Protein AF-A0AAN9A791-F1 (afdb_monomer)

Solvent-accessible surface area (backbone atoms only — not comparable to full-atom values): 8872 Å² total; per-residue (Å²): 139,83,90,73,83,82,87,76,78,85,77,84,86,83,80,91,44,70,65,57,56,52,50,54,51,50,54,49,54,56,49,50,53,52,52,53,54,51,51,54,48,53,54,54,51,59,57,52,72,76,44,57,64,46,49,44,65,60,54,12,57,75,68,76,44,54,55,69,58,40,52,51,50,53,53,51,44,62,53,72,45,50,42,74,39,76,78,79,69,99,49,95,87,53,53,50,78,40,63,86,50,64,63,45,73,51,78,54,98,62,30,39,38,42,40,72,60,62,74,68,77,62,56,66,62,53,50,53,52,50,50,54,51,50,53,51,50,50,56,51,51,63,71,65,65,124

InterPro domains:
  IPR019382 Translation initiation factor 3 complex subunit L [PF10255] (30-133)
  IPR019382 Translation initiation factor 3 complex subunit L [PTHR13242] (30-144)

Nearest PDB structures (foldseek):
  8rg0-assembly1_5  TM=7.450E-01  e=2.591E-12  Homo sapiens
  8oz0-assembly1_K  TM=6.756E-01  e=1.688E-09  Homo sapiens
  5f7q-assembly1_J  TM=5.499E-01  e=6.067E-01  Listeria monocytogenes EGD-e
  3voe-assembly1_B  TM=3.712E-01  e=6.478E-01  Escherichia coli K-12
  4zzl-assembly1_A  TM=3.064E-01  e=6.916E-01  Pseudomonas aeruginosa

Radius of gyration: 26.1 Å; Cα contacts (8 Å, |Δi|>4): 89; chains: 1; bounding box: 45×46×87 Å

Secondary structure (DSSP, 8-state):
------S----S-----HHHHHHHHHHHHHHHHHHHHHHHHHHHHHHHTT-SEEEHHHHHHHTTS-HHHHHHHHHHHHHHTEEEE--S-S-TT--EEEE--SEEEEEETTEEEEEE-S----HHHHHHHHHHHHHHHHHHHHHH--

Sequence (146 aa):
MPRHDLFFRPAQQAALSVKFIFMTMYMHLVFLDEVQQQQQISVMRSYLKLYTTMPMEKMATFQEMSETDFRNALLCFKHKMRNITWTKGTSGLQGDFQSDSEVDFFIDRNMIHIADTKVAQRYGDFFIRQIHKLEEVNRTLSKVKV

Structure (mmCIF, N/CA/C/O backbone):
data_AF-A0AAN9A791-F1
#
_entry.id   AF-A0AAN9A791-F1
#
loop_
_atom_site.group_PDB
_atom_site.id
_atom_site.type_symbol
_atom_site.label_atom_id
_atom_site.label_alt_id
_atom_site.label_comp_id
_atom_site.label_asym_id
_atom_site.label_entity_id
_atom_site.label_seq_id
_atom_site.pdbx_PDB_ins_code
_atom_site.Cartn_x
_atom_site.Cartn_y
_atom_site.Cartn_z
_atom_site.occupancy
_atom_site.B_iso_or_equiv
_atom_site.auth_seq_id
_atom_site.auth_comp_id
_atom_site.auth_asym_id
_atom_site.auth_atom_id
_atom_site.pdbx_PDB_model_num
ATOM 1 N N . MET A 1 1 ? 29.858 -14.727 21.657 1.00 34.94 1 MET A N 1
ATOM 2 C CA . MET A 1 1 ? 29.966 -13.286 21.342 1.00 34.94 1 MET A CA 1
ATOM 3 C C . MET A 1 1 ? 28.571 -12.732 21.073 1.00 34.94 1 MET A C 1
ATOM 5 O O . MET A 1 1 ? 28.032 -13.053 20.021 1.00 34.94 1 MET A O 1
ATOM 9 N N . PRO A 1 2 ? 27.953 -11.973 21.994 1.00 39.94 2 PRO A N 1
ATOM 10 C CA . PRO A 1 2 ? 26.656 -11.349 21.750 1.00 39.94 2 PRO A CA 1
ATOM 11 C C . PRO A 1 2 ? 26.823 -9.863 21.393 1.00 39.94 2 PRO A C 1
ATOM 13 O O . PRO A 1 2 ? 27.516 -9.121 22.089 1.00 39.94 2 PRO A O 1
ATOM 16 N N . ARG A 1 3 ? 26.205 -9.431 20.286 1.00 43.19 3 ARG A N 1
ATOM 17 C CA . ARG A 1 3 ? 26.079 -8.013 19.915 1.00 43.19 3 ARG A CA 1
ATOM 18 C C . ARG A 1 3 ? 25.048 -7.382 20.848 1.00 43.19 3 ARG A C 1
ATOM 20 O O . ARG A 1 3 ? 23.889 -7.770 20.816 1.00 43.19 3 ARG A O 1
ATOM 27 N N . HIS A 1 4 ? 25.505 -6.477 21.703 1.00 43.00 4 HIS A N 1
ATOM 28 C CA . HIS A 1 4 ? 24.679 -5.750 22.659 1.00 43.00 4 HIS A CA 1
ATOM 29 C C . HIS A 1 4 ? 24.106 -4.502 21.981 1.00 43.00 4 HIS A C 1
ATOM 31 O O . HIS A 1 4 ? 24.855 -3.743 21.362 1.00 43.00 4 HIS A O 1
ATOM 37 N N . ASP A 1 5 ? 22.799 -4.309 22.123 1.00 44.38 5 ASP A N 1
ATOM 38 C CA . ASP A 1 5 ? 22.042 -3.154 21.652 1.00 44.38 5 ASP A CA 1
ATOM 39 C C . ASP A 1 5 ? 22.707 -1.830 22.052 1.00 44.38 5 ASP A C 1
ATOM 41 O O . ASP A 1 5 ? 22.989 -1.565 23.223 1.00 44.38 5 ASP A O 1
ATOM 45 N N . LEU A 1 6 ? 22.982 -1.003 21.043 1.00 47.25 6 LEU A N 1
ATOM 46 C CA . LEU A 1 6 ? 23.768 0.231 21.138 1.00 47.25 6 LEU A CA 1
ATOM 47 C C . LEU A 1 6 ? 22.902 1.481 21.355 1.00 47.25 6 LEU A C 1
ATOM 49 O O . LEU A 1 6 ? 23.411 2.594 21.277 1.00 47.25 6 LEU A O 1
ATOM 53 N N . PHE A 1 7 ? 21.602 1.322 21.613 1.00 55.47 7 PHE A N 1
ATOM 54 C CA . PHE A 1 7 ? 20.681 2.459 21.609 1.00 55.47 7 PHE A CA 1
ATOM 55 C C . PHE A 1 7 ? 20.687 3.267 22.916 1.00 55.47 7 PHE A C 1
ATOM 57 O O . PHE A 1 7 ? 20.397 4.456 22.894 1.00 55.47 7 PHE A O 1
ATOM 64 N N . PHE A 1 8 ? 21.066 2.671 24.052 1.00 48.28 8 PHE A N 1
ATOM 65 C CA . PHE A 1 8 ? 21.053 3.372 25.340 1.00 48.28 8 PHE A CA 1
ATOM 66 C C . PHE A 1 8 ? 22.185 2.895 26.258 1.00 48.28 8 PHE A C 1
ATOM 68 O O . PHE A 1 8 ? 22.030 1.975 27.058 1.00 48.28 8 PHE A O 1
ATOM 75 N N . ARG A 1 9 ? 23.349 3.548 26.177 1.00 42.03 9 ARG A N 1
ATOM 76 C CA . ARG A 1 9 ? 24.316 3.554 27.284 1.00 42.03 9 ARG A CA 1
ATOM 77 C C . ARG A 1 9 ? 24.347 4.952 27.900 1.00 42.03 9 ARG A C 1
ATOM 79 O O . ARG A 1 9 ? 24.997 5.829 27.335 1.00 42.03 9 ARG A O 1
ATOM 86 N N . PRO A 1 10 ? 23.689 5.186 29.048 1.00 49.12 10 PRO A N 1
ATOM 87 C CA . PRO A 1 10 ? 23.960 6.375 29.835 1.00 49.12 10 PRO A CA 1
ATOM 88 C C . PRO A 1 10 ? 25.320 6.171 30.511 1.00 49.12 10 PRO A C 1
ATOM 90 O O . PRO A 1 10 ? 25.472 5.338 31.405 1.00 49.12 10 PRO A O 1
ATOM 93 N N . ALA A 1 11 ? 26.335 6.881 30.022 1.00 49.19 11 ALA A N 1
ATOM 94 C CA . ALA A 1 11 ? 27.627 6.960 30.688 1.00 49.19 11 ALA A CA 1
ATOM 95 C C . ALA A 1 11 ? 27.441 7.559 32.093 1.00 49.19 11 ALA A C 1
ATOM 97 O O . ALA A 1 11 ? 26.646 8.477 32.297 1.00 49.19 11 ALA A O 1
ATOM 98 N N . GLN A 1 12 ? 28.144 6.983 33.065 1.00 50.97 12 GLN A N 1
ATOM 99 C CA . GLN A 1 12 ? 28.070 7.321 34.483 1.00 50.97 12 GLN A CA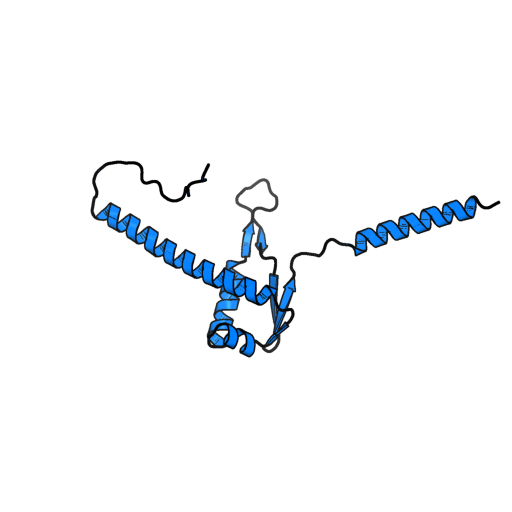 1
ATOM 100 C C . GLN A 1 12 ? 28.269 8.818 34.789 1.00 50.97 12 GLN A C 1
ATOM 102 O O . GLN A 1 12 ? 29.187 9.449 34.281 1.00 50.97 12 GLN A O 1
ATOM 107 N N . GLN A 1 13 ? 27.465 9.264 35.767 1.00 47.81 13 GLN A N 1
ATOM 108 C CA . GLN A 1 13 ? 27.694 10.334 36.755 1.00 47.81 13 GLN A CA 1
ATOM 109 C C . GLN A 1 13 ? 27.559 11.803 36.318 1.00 47.81 13 GLN A C 1
ATOM 111 O O . GLN A 1 13 ? 28.461 12.388 35.739 1.00 47.81 13 GLN A O 1
ATOM 116 N N . ALA A 1 14 ? 26.479 12.451 36.775 1.00 44.62 14 ALA A N 1
ATOM 117 C CA . ALA A 1 14 ? 26.475 13.378 37.924 1.00 44.62 14 ALA A CA 1
ATOM 118 C C . ALA A 1 14 ? 25.255 14.324 37.848 1.00 44.62 14 ALA A C 1
ATOM 120 O O . ALA A 1 14 ? 24.932 14.844 36.789 1.00 44.62 14 ALA A O 1
ATOM 121 N N . ALA A 1 15 ? 24.600 14.553 38.993 1.00 45.72 15 ALA A N 1
ATOM 122 C CA . ALA A 1 15 ? 23.440 15.433 39.197 1.00 45.72 15 ALA A CA 1
ATOM 123 C C . ALA A 1 15 ? 22.147 15.029 38.452 1.00 45.72 15 ALA A C 1
ATOM 125 O O . ALA A 1 15 ? 21.806 15.546 37.390 1.00 45.72 15 ALA A O 1
ATOM 126 N N . LEU A 1 16 ? 21.350 14.157 39.082 1.00 52.34 16 LEU A N 1
ATOM 127 C CA . LEU A 1 16 ? 19.944 13.942 38.725 1.00 52.34 16 LEU A CA 1
ATOM 128 C C . LEU A 1 16 ? 19.119 15.192 39.079 1.00 52.34 16 LEU A C 1
ATOM 130 O O . LEU A 1 16 ? 18.407 15.234 40.079 1.00 52.34 16 LEU A O 1
ATOM 134 N N . SER A 1 17 ? 19.233 16.241 38.266 1.00 54.66 17 SER A N 1
ATOM 135 C CA . SER A 1 17 ? 18.255 17.323 38.272 1.00 54.66 17 SER A CA 1
ATOM 136 C C . SER A 1 17 ? 16.912 16.746 37.824 1.00 54.66 17 SER A C 1
ATOM 138 O O . SER A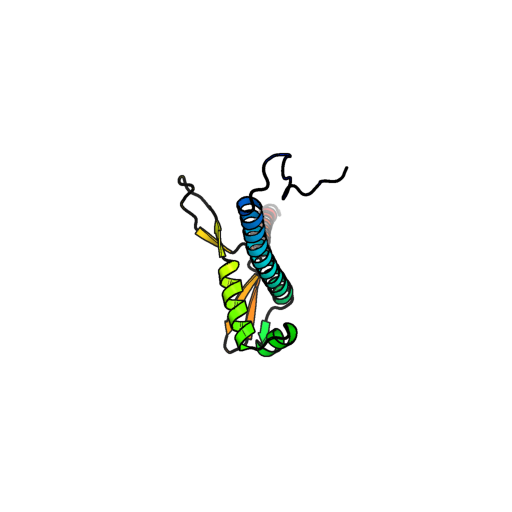 1 17 ? 16.854 16.033 36.821 1.00 54.66 17 SER A O 1
ATOM 140 N N . VAL A 1 18 ? 15.821 17.078 38.519 1.00 59.75 18 VAL A N 1
ATOM 141 C CA . VAL A 1 18 ? 14.446 16.694 38.138 1.00 59.75 18 VAL A CA 1
ATOM 142 C C . VAL A 1 18 ? 14.161 17.028 36.663 1.00 59.75 18 VAL A C 1
ATOM 144 O O . VAL A 1 18 ? 13.469 16.278 35.980 1.00 59.75 18 VAL A O 1
ATOM 147 N N . LYS A 1 19 ? 14.784 18.090 36.127 1.00 55.94 19 LYS A N 1
ATOM 148 C CA . LYS A 1 19 ? 14.731 18.453 34.700 1.00 55.94 19 LYS A CA 1
ATOM 149 C C . LYS A 1 19 ? 15.358 17.413 33.765 1.00 55.94 19 LYS A C 1
ATOM 151 O O . LYS A 1 19 ? 14.829 17.205 32.681 1.00 55.94 19 LYS A O 1
ATOM 156 N N . PHE A 1 20 ? 16.453 16.760 34.156 1.00 57.31 20 PHE A N 1
ATOM 157 C CA . PHE A 1 20 ? 17.115 15.741 33.334 1.00 57.31 20 PHE A CA 1
ATOM 158 C C . PHE A 1 20 ? 16.282 14.455 33.264 1.00 57.31 20 PHE A C 1
ATOM 160 O O . PHE A 1 20 ? 16.109 13.903 32.183 1.00 57.31 20 PHE A O 1
ATOM 167 N N . ILE A 1 21 ? 15.689 14.040 34.390 1.00 61.59 21 ILE A N 1
ATOM 168 C CA . ILE A 1 21 ? 14.756 12.901 34.449 1.00 61.59 21 ILE A CA 1
ATOM 169 C C . ILE A 1 21 ? 13.482 13.199 33.645 1.00 61.59 21 ILE A C 1
ATOM 171 O O . ILE A 1 21 ? 13.019 12.352 32.888 1.00 61.59 21 ILE A O 1
ATOM 175 N N . PHE A 1 22 ? 12.929 14.411 33.759 1.00 63.12 22 PHE A N 1
ATOM 176 C CA . PHE A 1 22 ? 11.753 14.813 32.983 1.00 63.12 22 PHE A CA 1
ATOM 177 C C . PHE A 1 22 ? 12.045 14.847 31.476 1.00 63.12 22 PHE A C 1
ATOM 179 O O . PHE A 1 22 ? 11.225 14.404 30.675 1.00 63.12 22 PHE A O 1
ATOM 186 N N . MET A 1 23 ? 13.234 15.318 31.085 1.00 67.94 23 MET A N 1
ATOM 187 C CA . MET A 1 23 ? 13.661 15.365 29.686 1.00 67.94 23 MET A CA 1
ATOM 188 C C . MET A 1 23 ? 13.833 13.964 29.088 1.00 67.94 23 MET A C 1
ATOM 190 O O . MET A 1 23 ? 13.326 13.708 27.999 1.00 67.94 23 MET A O 1
ATOM 194 N N . THR A 1 24 ? 14.492 13.037 29.788 1.00 72.94 24 THR A N 1
ATOM 195 C CA . THR A 1 24 ? 14.644 11.655 29.302 1.00 72.94 24 THR A CA 1
ATOM 196 C C . THR A 1 24 ? 13.318 10.897 29.294 1.00 72.94 24 THR A C 1
ATOM 198 O O . THR A 1 24 ? 13.060 10.150 28.352 1.00 72.94 24 THR A O 1
ATOM 201 N N . MET A 1 25 ? 12.445 11.134 30.277 1.00 72.81 25 MET A N 1
ATOM 202 C CA . MET A 1 25 ? 11.088 10.582 30.300 1.00 72.81 25 MET A CA 1
ATOM 203 C C . MET A 1 25 ? 10.270 11.061 29.095 1.00 72.81 25 MET A C 1
ATOM 205 O O . MET A 1 25 ? 9.650 10.243 28.423 1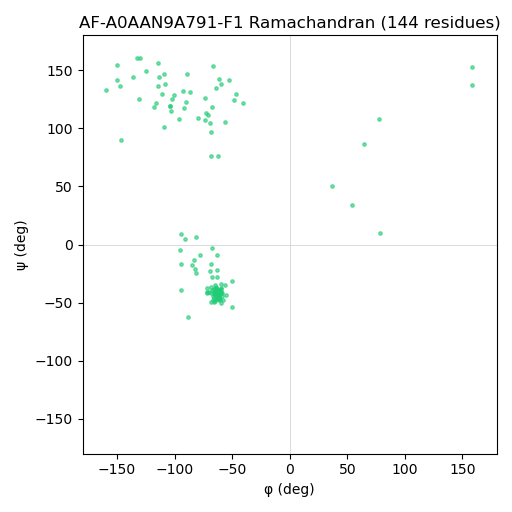.00 72.81 25 MET A O 1
ATOM 209 N N . TYR A 1 26 ? 10.299 12.360 28.780 1.00 78.25 26 TYR A N 1
ATOM 210 C CA . TYR A 1 26 ? 9.572 12.910 27.633 1.00 78.25 26 TYR A CA 1
ATOM 211 C C . TYR A 1 26 ? 10.075 12.333 26.304 1.00 78.25 26 TYR A C 1
ATOM 213 O O . TYR A 1 26 ? 9.276 11.893 25.481 1.00 78.25 26 TYR A O 1
ATOM 221 N N . MET A 1 27 ? 11.397 12.265 26.117 1.00 78.44 27 MET A N 1
ATOM 222 C CA . MET A 1 27 ? 12.003 11.668 24.919 1.00 78.44 27 MET A CA 1
ATOM 223 C C . MET A 1 27 ? 11.604 10.198 24.756 1.00 78.44 27 MET A C 1
ATOM 225 O O . MET A 1 27 ? 11.283 9.766 23.654 1.00 78.44 27 MET A O 1
ATOM 229 N N . HIS A 1 28 ? 11.568 9.439 25.854 1.00 79.75 28 HIS A N 1
ATOM 230 C CA . HIS A 1 28 ? 11.138 8.044 25.839 1.00 79.75 28 HIS A CA 1
ATOM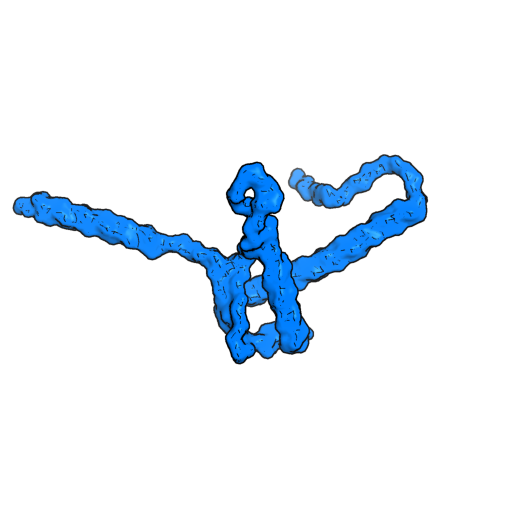 231 C C . HIS A 1 28 ? 9.647 7.892 25.510 1.00 79.75 28 HIS A C 1
ATOM 233 O O . HIS A 1 28 ? 9.280 6.989 24.767 1.00 79.75 28 HIS A O 1
ATOM 239 N N . LEU A 1 29 ? 8.785 8.772 26.027 1.00 84.62 29 LEU A N 1
ATOM 240 C CA . LEU A 1 29 ? 7.352 8.755 25.714 1.00 84.62 29 LEU A CA 1
ATOM 241 C C . LEU A 1 29 ? 7.091 9.031 24.229 1.00 84.62 29 LEU A C 1
ATOM 243 O O . LEU A 1 29 ? 6.338 8.293 23.602 1.00 84.62 29 LEU A O 1
ATOM 247 N N . VAL A 1 30 ? 7.754 10.042 23.661 1.00 84.12 30 VAL A N 1
ATOM 248 C CA . VAL A 1 30 ? 7.648 10.355 22.226 1.00 84.12 30 VAL A CA 1
ATOM 249 C C . VAL A 1 30 ? 8.206 9.212 21.374 1.00 84.12 30 VAL A C 1
ATOM 251 O O . VAL A 1 30 ? 7.595 8.827 20.383 1.00 84.12 30 VAL A O 1
ATOM 254 N N . PHE A 1 31 ? 9.330 8.622 21.787 1.00 84.75 31 PHE A N 1
ATOM 255 C CA . PHE A 1 31 ? 9.915 7.476 21.096 1.00 84.75 31 PHE A CA 1
ATOM 256 C C . PHE A 1 31 ? 8.989 6.254 21.109 1.00 84.75 31 PHE A C 1
ATOM 258 O O . PHE A 1 31 ? 8.821 5.602 20.082 1.00 84.75 31 PHE A O 1
ATOM 265 N N . LEU A 1 32 ? 8.362 5.942 22.247 1.00 87.75 32 LEU A N 1
ATOM 266 C CA . LEU A 1 32 ? 7.418 4.828 22.330 1.00 87.75 32 LEU A CA 1
ATOM 267 C C . LEU A 1 32 ? 6.191 5.032 21.435 1.00 87.75 32 LEU A C 1
ATOM 269 O O . LEU A 1 32 ? 5.753 4.065 20.814 1.00 87.75 32 LEU A O 1
ATOM 273 N N . ASP A 1 33 ? 5.667 6.256 21.336 1.00 85.81 33 ASP A N 1
ATOM 274 C CA . ASP A 1 33 ? 4.566 6.572 20.415 1.00 85.81 33 ASP A CA 1
ATOM 275 C C . ASP A 1 33 ? 4.974 6.315 18.954 1.00 85.81 33 ASP A C 1
ATOM 277 O O . ASP A 1 33 ? 4.265 5.648 18.197 1.00 85.81 33 ASP A O 1
ATOM 281 N N . GLU A 1 34 ? 6.178 6.742 18.567 1.00 82.56 34 GLU A N 1
ATOM 282 C CA . GLU A 1 34 ? 6.698 6.498 17.221 1.00 82.56 34 GLU A CA 1
ATOM 283 C C . GLU A 1 34 ? 6.917 5.000 16.940 1.00 82.56 34 GLU A C 1
ATOM 285 O O . GLU A 1 34 ? 6.564 4.509 15.863 1.00 82.56 34 GLU A O 1
ATOM 290 N N . VAL A 1 35 ? 7.426 4.244 17.919 1.00 87.12 35 VAL A N 1
ATOM 291 C CA . VAL A 1 35 ? 7.593 2.784 17.818 1.00 87.12 35 VAL A CA 1
ATOM 292 C C . VAL A 1 35 ? 6.243 2.082 17.651 1.00 87.12 35 VAL A C 1
ATOM 294 O O . VAL A 1 35 ? 6.119 1.192 16.805 1.00 87.12 35 VAL A O 1
ATOM 297 N N . GLN A 1 36 ? 5.212 2.495 18.393 1.00 86.12 36 GLN A N 1
ATOM 298 C CA . GLN A 1 36 ? 3.859 1.950 18.241 1.00 86.12 36 GLN A CA 1
ATOM 299 C C . GLN A 1 36 ? 3.298 2.221 16.840 1.00 86.12 36 GLN A C 1
ATOM 301 O O . GLN A 1 36 ? 2.750 1.316 16.204 1.00 86.12 36 GLN A O 1
ATOM 306 N N . GLN A 1 37 ? 3.493 3.430 16.307 1.00 81.94 37 GLN A N 1
ATOM 307 C CA . GLN A 1 37 ? 3.084 3.757 14.939 1.00 81.94 37 GLN A CA 1
ATOM 308 C C . GLN A 1 37 ? 3.835 2.913 13.894 1.00 81.94 37 GLN A C 1
ATOM 310 O O . GLN A 1 37 ? 3.219 2.424 12.943 1.00 81.94 37 GLN A O 1
ATOM 315 N N . GLN A 1 38 ? 5.144 2.694 14.062 1.00 83.50 38 GLN A N 1
ATOM 316 C CA . GLN A 1 38 ? 5.931 1.833 13.167 1.00 83.50 38 GLN A CA 1
ATOM 317 C C . GLN A 1 38 ? 5.477 0.370 13.210 1.00 83.50 38 GLN A C 1
ATOM 319 O O . GLN A 1 38 ? 5.442 -0.295 12.169 1.00 83.50 38 GLN A O 1
ATOM 324 N N . GLN A 1 39 ? 5.078 -0.130 14.381 1.00 86.12 39 GLN A N 1
ATOM 325 C CA . GLN A 1 39 ? 4.536 -1.480 14.518 1.00 86.12 39 GLN A CA 1
ATOM 326 C C . GLN A 1 39 ? 3.264 -1.659 13.679 1.00 86.12 39 GLN A C 1
ATOM 328 O O . GLN A 1 39 ? 3.167 -2.627 12.924 1.00 86.12 39 GLN A O 1
ATOM 333 N N . GLN A 1 40 ? 2.329 -0.707 13.742 1.00 81.31 40 GLN A N 1
ATOM 334 C CA . GLN A 1 40 ? 1.083 -0.745 12.960 1.00 81.31 40 GLN A CA 1
ATOM 335 C C . GLN A 1 40 ? 1.346 -0.743 11.444 1.00 81.31 40 GLN A C 1
ATOM 337 O O . GLN A 1 40 ? 0.746 -1.516 10.696 1.00 81.31 40 GLN A O 1
ATOM 342 N N . ILE A 1 41 ? 2.314 0.057 10.988 1.00 82.81 41 ILE A N 1
ATOM 343 C CA . ILE A 1 41 ? 2.743 0.109 9.578 1.00 82.81 41 ILE A CA 1
ATOM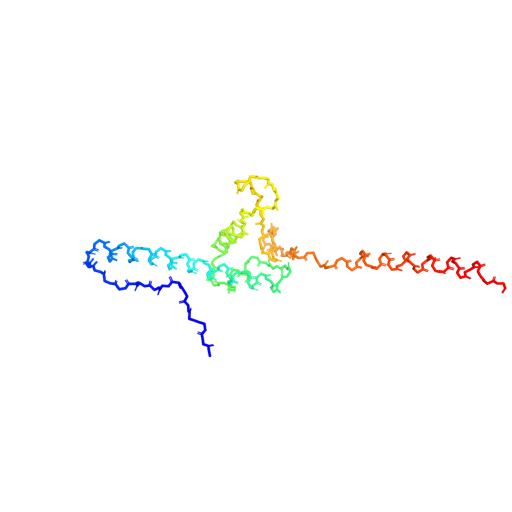 344 C C . ILE A 1 41 ? 3.295 -1.244 9.116 1.00 82.81 41 ILE A C 1
ATOM 346 O O . ILE A 1 41 ? 2.970 -1.706 8.021 1.00 82.81 41 ILE A O 1
ATOM 350 N N . SER A 1 42 ? 4.115 -1.897 9.942 1.00 84.75 42 SER A N 1
ATOM 351 C CA . SER A 1 42 ? 4.682 -3.214 9.629 1.00 84.75 42 SER A CA 1
ATOM 352 C C . SER A 1 42 ? 3.596 -4.282 9.463 1.00 84.75 42 SER A C 1
ATOM 354 O O . SER A 1 42 ? 3.632 -5.066 8.512 1.00 84.75 42 SER A O 1
ATOM 356 N N . VAL A 1 43 ? 2.585 -4.262 10.337 1.00 85.19 43 VAL A N 1
ATOM 357 C CA . VAL A 1 43 ? 1.436 -5.176 10.283 1.00 85.19 43 VAL A CA 1
ATOM 358 C C . VAL A 1 43 ? 0.610 -4.945 9.014 1.00 85.19 43 VAL A C 1
ATOM 360 O O . VAL A 1 43 ? 0.339 -5.890 8.279 1.00 85.19 43 VAL A O 1
ATOM 363 N N . MET A 1 44 ? 0.259 -3.699 8.686 1.00 83.44 44 MET A N 1
ATOM 364 C CA . MET A 1 44 ? -0.470 -3.403 7.443 1.00 83.44 44 MET A CA 1
ATOM 365 C C . MET A 1 44 ? 0.307 -3.843 6.199 1.00 83.44 44 MET A C 1
ATOM 367 O O . MET A 1 44 ? -0.269 -4.434 5.284 1.00 83.44 44 MET A O 1
ATOM 371 N N . ARG A 1 45 ? 1.629 -3.629 6.179 1.00 84.12 45 ARG A N 1
ATOM 372 C CA . ARG A 1 45 ? 2.494 -4.058 5.072 1.00 84.12 45 ARG A CA 1
ATOM 373 C C . ARG A 1 45 ? 2.486 -5.574 4.882 1.00 84.12 45 ARG A C 1
ATOM 375 O O . ARG A 1 45 ? 2.403 -6.029 3.742 1.00 84.12 45 ARG A O 1
ATOM 382 N N . SER A 1 46 ? 2.601 -6.353 5.959 1.00 85.56 46 SER A N 1
ATOM 383 C CA . SER A 1 46 ? 2.641 -7.817 5.862 1.00 85.56 46 SER A CA 1
ATOM 384 C C . SER A 1 46 ? 1.318 -8.386 5.351 1.00 85.56 46 SER A C 1
ATOM 386 O O . SER A 1 46 ? 1.338 -9.280 4.507 1.00 85.56 46 SER A O 1
ATOM 388 N N . TYR A 1 47 ? 0.188 -7.815 5.775 1.00 83.06 47 TYR A N 1
ATOM 389 C CA . TYR A 1 47 ? -1.126 -8.197 5.264 1.00 83.06 47 TYR A CA 1
ATOM 390 C C . TYR A 1 47 ? -1.296 -7.848 3.788 1.00 83.06 47 TYR A C 1
ATOM 392 O O . TYR A 1 47 ? -1.671 -8.720 3.011 1.00 83.06 47 TYR A O 1
ATOM 400 N N . LEU A 1 48 ? -0.979 -6.616 3.373 1.00 84.56 48 LEU A N 1
ATOM 401 C CA . LEU A 1 48 ? -1.115 -6.203 1.970 1.00 84.56 48 LEU A CA 1
ATOM 402 C C . LEU A 1 48 ? -0.258 -7.060 1.030 1.00 84.56 48 LEU A C 1
ATOM 404 O O . LEU A 1 48 ? -0.702 -7.376 -0.067 1.00 84.56 48 LEU A O 1
ATOM 408 N N . LYS A 1 49 ? 0.922 -7.512 1.473 1.00 84.69 49 LYS A N 1
ATOM 409 C CA . LYS A 1 49 ? 1.815 -8.374 0.682 1.00 84.69 49 LYS A CA 1
ATOM 410 C C . LYS A 1 49 ? 1.218 -9.749 0.337 1.00 84.69 49 LYS A C 1
ATOM 412 O O . LYS A 1 49 ? 1.673 -10.381 -0.611 1.00 84.69 49 LYS A O 1
ATOM 417 N N . LEU A 1 50 ? 0.227 -10.230 1.091 1.00 84.75 50 LEU A N 1
ATOM 418 C CA . LEU A 1 50 ? -0.389 -11.545 0.869 1.00 84.75 50 LEU A CA 1
ATOM 419 C C . LEU A 1 50 ? -1.477 -11.540 -0.211 1.00 84.75 50 LEU A C 1
ATOM 421 O O . LEU A 1 50 ? -1.892 -12.611 -0.654 1.00 84.75 50 LEU A O 1
ATOM 425 N N . TYR A 1 51 ? -1.945 -10.366 -0.636 1.00 87.19 51 TYR A N 1
ATOM 426 C CA . TYR A 1 51 ? -3.084 -10.237 -1.541 1.00 87.19 51 TYR A CA 1
ATOM 427 C C . TYR A 1 51 ? -2.720 -9.419 -2.778 1.00 87.19 51 TYR A C 1
ATOM 429 O O . TYR A 1 51 ? -1.911 -8.502 -2.717 1.00 87.19 51 TYR A O 1
ATOM 437 N N . THR A 1 52 ? -3.356 -9.730 -3.906 1.00 85.44 52 THR A N 1
ATOM 438 C CA . THR A 1 52 ? -3.268 -8.937 -5.145 1.00 85.44 52 THR A CA 1
ATOM 439 C C . THR A 1 52 ? -4.411 -7.931 -5.245 1.00 85.44 52 THR A C 1
ATOM 441 O O . THR A 1 52 ? -4.221 -6.790 -5.657 1.00 85.44 52 THR A O 1
ATOM 444 N N . THR A 1 53 ? -5.611 -8.336 -4.835 1.00 90.31 53 THR A N 1
ATOM 445 C CA . THR A 1 53 ? -6.805 -7.488 -4.781 1.00 90.31 53 THR A CA 1
ATOM 446 C C . THR A 1 53 ? -7.688 -7.907 -3.614 1.00 90.31 53 THR A C 1
ATOM 448 O O . THR A 1 53 ? -7.908 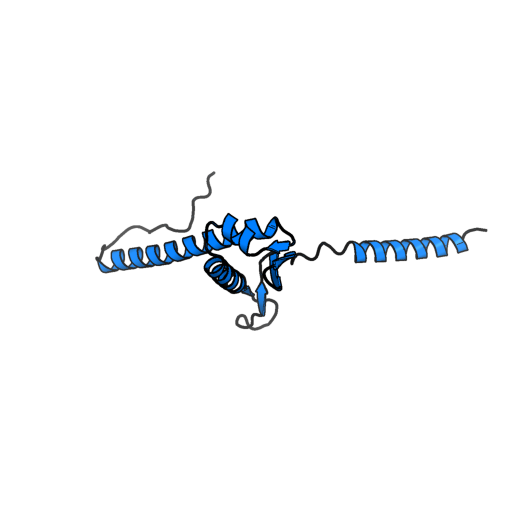-9.107 -3.434 1.00 90.31 53 THR A O 1
ATOM 451 N N . MET A 1 54 ? -8.236 -6.962 -2.846 1.00 89.56 54 MET A N 1
ATOM 452 C CA . MET A 1 54 ? -9.177 -7.279 -1.764 1.00 89.56 54 MET A CA 1
ATOM 453 C C . MET A 1 54 ? -10.198 -6.152 -1.517 1.00 89.56 54 MET A C 1
ATOM 455 O O . MET A 1 54 ? -9.821 -4.980 -1.564 1.00 89.56 54 MET A O 1
ATOM 459 N N . PRO A 1 55 ? -11.478 -6.468 -1.228 1.00 92.00 55 PRO A N 1
ATOM 460 C CA . PRO A 1 55 ? -12.453 -5.469 -0.791 1.00 92.00 55 PRO A CA 1
ATOM 461 C C . PRO A 1 55 ? -12.042 -4.798 0.524 1.00 92.00 55 PRO A C 1
ATOM 463 O O . PRO A 1 55 ? -11.550 -5.469 1.438 1.00 92.00 55 PRO A O 1
ATOM 466 N N . MET A 1 56 ? -12.298 -3.495 0.640 1.00 90.50 56 MET A N 1
ATOM 467 C CA . MET A 1 56 ? -11.947 -2.701 1.821 1.00 90.50 56 MET A CA 1
ATOM 468 C C . MET A 1 56 ? -12.610 -3.233 3.097 1.00 90.50 56 MET A C 1
ATOM 470 O O . MET A 1 56 ? -11.932 -3.391 4.108 1.00 90.50 56 MET A O 1
ATOM 474 N N . GLU A 1 57 ? -13.886 -3.620 3.024 1.00 90.88 57 GLU A N 1
ATOM 475 C CA . GLU A 1 57 ? -14.643 -4.205 4.141 1.00 90.88 57 GLU A CA 1
ATOM 476 C C . GLU A 1 57 ? -13.965 -5.447 4.740 1.00 90.88 57 GLU A C 1
ATOM 478 O O . GLU A 1 57 ? -13.875 -5.602 5.959 1.00 90.88 57 GLU A O 1
ATOM 483 N N . LYS A 1 58 ? -13.455 -6.346 3.887 1.00 90.19 58 LYS A N 1
ATOM 484 C CA . LYS A 1 58 ? -12.800 -7.586 4.332 1.00 90.19 58 LYS A CA 1
ATOM 485 C C . LYS A 1 58 ? -11.474 -7.296 5.025 1.00 90.19 58 LYS A C 1
ATOM 487 O O . LYS A 1 58 ? -11.200 -7.876 6.070 1.00 90.19 58 LYS A O 1
ATOM 492 N N . MET A 1 59 ? -10.693 -6.369 4.477 1.00 85.81 59 MET A N 1
ATOM 493 C CA . MET A 1 59 ? -9.440 -5.921 5.086 1.00 85.81 59 MET A CA 1
ATOM 494 C C . MET A 1 59 ? -9.662 -5.208 6.423 1.00 85.81 59 MET A C 1
ATOM 496 O O . MET A 1 59 ? -8.960 -5.501 7.388 1.00 85.81 59 MET A O 1
ATOM 500 N N . ALA A 1 60 ? -10.668 -4.335 6.505 1.00 89.62 60 ALA A N 1
ATOM 501 C CA . ALA A 1 60 ? -11.040 -3.655 7.744 1.00 89.62 60 ALA A CA 1
ATOM 502 C C . ALA A 1 60 ? -11.473 -4.661 8.826 1.00 89.62 60 ALA A C 1
ATOM 504 O O . ALA A 1 60 ? -11.019 -4.578 9.965 1.00 89.62 60 ALA A O 1
ATOM 505 N N . THR A 1 61 ? -12.246 -5.684 8.437 1.00 90.44 61 THR A N 1
ATOM 506 C CA . THR A 1 61 ? -12.636 -6.789 9.330 1.00 90.44 61 THR A CA 1
ATOM 507 C C . THR A 1 61 ? -11.417 -7.557 9.855 1.00 90.44 61 THR A C 1
ATOM 509 O O . THR A 1 61 ? -11.372 -7.881 11.037 1.00 90.44 61 THR A O 1
ATOM 512 N N . PHE A 1 62 ? -10.407 -7.827 9.017 1.00 85.56 62 PHE A N 1
ATOM 513 C CA . PHE A 1 62 ? -9.177 -8.509 9.453 1.00 85.56 62 PHE A CA 1
ATOM 514 C C . PHE A 1 62 ? -8.312 -7.683 10.406 1.00 85.56 62 PHE A C 1
ATOM 516 O O . PHE A 1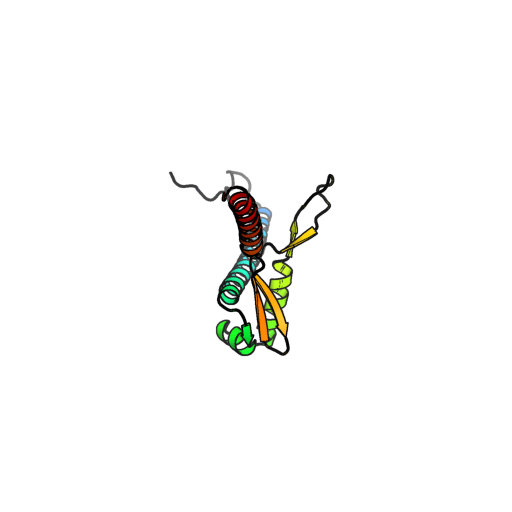 62 ? -7.571 -8.252 11.201 1.00 85.56 62 PHE A O 1
ATOM 523 N N . GLN A 1 63 ? -8.383 -6.359 10.308 1.00 83.50 63 GLN A N 1
ATOM 524 C CA . GLN A 1 63 ? -7.672 -5.426 11.180 1.00 83.50 63 GLN A CA 1
ATOM 525 C C . GLN A 1 63 ? -8.500 -5.025 12.415 1.00 83.50 63 GLN A C 1
ATOM 527 O O . GLN A 1 63 ? -8.058 -4.172 13.178 1.00 83.50 63 GLN A O 1
ATOM 532 N N . GLU A 1 64 ? -9.688 -5.618 12.601 1.00 88.38 64 GLU A N 1
ATOM 533 C CA . GLU A 1 64 ? -10.618 -5.338 13.707 1.00 88.38 64 GLU A CA 1
ATOM 534 C C . GLU A 1 64 ? -10.977 -3.845 13.846 1.00 88.38 64 GLU A C 1
ATOM 536 O O . GLU A 1 64 ? -11.194 -3.332 14.943 1.00 88.38 64 GLU A O 1
ATOM 541 N N . MET A 1 65 ? -11.051 -3.129 12.722 1.00 87.94 65 MET A N 1
ATOM 542 C CA . MET A 1 65 ? -11.312 -1.688 12.688 1.00 87.94 65 MET A CA 1
ATOM 543 C C . MET A 1 65 ? -12.432 -1.333 11.715 1.00 87.94 65 MET A C 1
ATOM 545 O O . MET A 1 65 ? -12.794 -2.109 10.830 1.00 87.94 65 MET A O 1
ATOM 549 N N . SER A 1 66 ? -13.011 -0.144 11.897 1.00 92.38 66 SER A N 1
ATOM 550 C CA . SER A 1 66 ? -14.033 0.354 10.984 1.00 92.38 66 SER A CA 1
ATOM 551 C C . SER A 1 66 ? -13.433 0.622 9.602 1.00 92.38 66 SER A C 1
ATOM 553 O O . SER A 1 66 ? -12.245 0.915 9.455 1.00 92.38 66 SER A O 1
ATOM 555 N N . GLU A 1 67 ? -14.264 0.552 8.567 1.00 89.19 67 GLU A N 1
ATOM 556 C CA . GLU A 1 67 ? -13.830 0.809 7.194 1.00 89.19 67 GLU A CA 1
ATOM 557 C C . GLU A 1 67 ? -13.259 2.227 7.017 1.00 89.19 67 GLU A C 1
ATOM 559 O O . GLU A 1 67 ? -12.257 2.432 6.329 1.00 89.19 67 GLU A O 1
ATOM 564 N N . THR A 1 68 ? -13.859 3.206 7.697 1.00 89.75 68 THR A N 1
ATOM 565 C CA . THR A 1 68 ? -13.404 4.599 7.695 1.00 89.75 68 THR A CA 1
ATOM 566 C C . THR A 1 68 ? -12.042 4.758 8.360 1.00 89.75 68 THR A C 1
ATOM 568 O O . THR A 1 68 ? -11.178 5.455 7.822 1.00 89.75 68 THR A O 1
ATOM 571 N N . ASP A 1 69 ? -11.815 4.080 9.486 1.00 90.06 69 ASP A N 1
ATOM 572 C CA . ASP A 1 69 ? -10.538 4.145 10.202 1.00 90.06 69 ASP A CA 1
ATOM 573 C C . ASP A 1 69 ? -9.440 3.432 9.420 1.00 90.06 69 ASP A C 1
ATOM 575 O O . ASP A 1 69 ? -8.337 3.963 9.270 1.00 90.06 69 ASP A O 1
ATOM 579 N N . PHE A 1 70 ? -9.763 2.283 8.826 1.00 88.62 70 PHE A N 1
ATOM 580 C CA . PHE A 1 70 ? -8.842 1.548 7.970 1.00 88.62 70 PHE A CA 1
ATOM 581 C C . PHE A 1 70 ? -8.429 2.365 6.741 1.00 88.62 70 PHE A C 1
ATOM 583 O O . PHE A 1 70 ? -7.249 2.418 6.388 1.00 88.62 70 PHE A O 1
ATOM 590 N N . ARG A 1 71 ? -9.371 3.080 6.115 1.00 88.81 71 ARG A N 1
ATOM 591 C CA . ARG A 1 71 ? -9.079 3.984 4.995 1.00 88.81 71 ARG A CA 1
ATOM 592 C C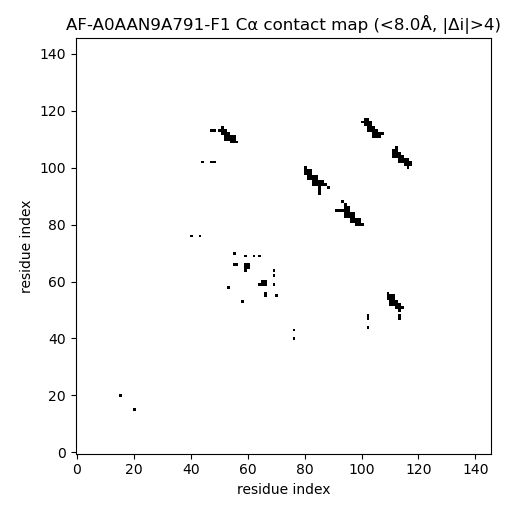 . ARG A 1 71 ? -8.137 5.119 5.395 1.00 88.81 71 ARG A C 1
ATOM 594 O O . ARG A 1 71 ? -7.208 5.430 4.647 1.00 88.81 71 ARG A O 1
ATOM 601 N N . ASN A 1 72 ? -8.352 5.723 6.562 1.00 89.19 72 ASN A N 1
ATOM 602 C CA . ASN A 1 72 ? -7.465 6.760 7.089 1.00 89.19 72 ASN A CA 1
ATOM 603 C C . ASN A 1 72 ? -6.071 6.195 7.381 1.00 89.19 72 ASN A C 1
ATOM 605 O O . ASN A 1 72 ? -5.063 6.800 7.009 1.00 89.19 72 ASN A O 1
ATOM 609 N N . ALA A 1 73 ? -6.004 5.004 7.972 1.00 86.75 73 ALA A N 1
ATOM 610 C CA . ALA A 1 73 ? -4.745 4.343 8.268 1.00 86.75 73 ALA A CA 1
ATOM 611 C C . ALA A 1 73 ? -3.968 3.962 6.997 1.00 86.75 73 ALA A C 1
ATOM 613 O O . ALA A 1 73 ? -2.759 4.180 6.946 1.00 86.75 73 ALA A O 1
ATOM 614 N N . LEU A 1 74 ? -4.643 3.509 5.933 1.00 87.25 74 LEU A N 1
ATOM 615 C CA . LEU A 1 74 ? -4.036 3.284 4.614 1.00 87.25 74 LEU A CA 1
ATOM 616 C C . LEU A 1 74 ? -3.451 4.569 4.016 1.00 87.25 74 LEU A C 1
ATOM 618 O O . LEU A 1 74 ? -2.376 4.544 3.413 1.00 87.25 74 LEU A O 1
ATOM 622 N N . LEU A 1 75 ? -4.130 5.704 4.182 1.00 86.81 75 LEU A N 1
ATOM 623 C CA . LEU A 1 75 ? -3.626 6.988 3.702 1.00 86.81 75 LEU A CA 1
ATOM 624 C C . LEU A 1 75 ? -2.364 7.409 4.472 1.00 86.81 75 LEU A C 1
ATOM 626 O O . LEU A 1 75 ? -1.362 7.794 3.863 1.00 86.81 75 LEU A O 1
ATOM 630 N N . CYS A 1 76 ? -2.382 7.258 5.799 1.00 85.25 76 CYS A N 1
ATOM 631 C CA . CYS A 1 76 ? -1.221 7.476 6.663 1.00 85.25 76 CYS A CA 1
ATOM 632 C C . CYS A 1 76 ? -0.060 6.540 6.306 1.00 85.25 76 CYS A C 1
ATOM 634 O O . CYS A 1 76 ? 1.087 6.979 6.239 1.00 85.25 76 CYS A O 1
ATOM 636 N N . PHE A 1 77 ? -0.353 5.272 6.030 1.00 85.19 77 PHE A N 1
ATOM 637 C CA . PHE A 1 77 ? 0.608 4.265 5.593 1.00 85.19 77 PHE A CA 1
ATOM 638 C C . PHE A 1 77 ? 1.282 4.677 4.278 1.00 85.19 77 PHE A C 1
ATOM 640 O O . PHE A 1 77 ? 2.510 4.763 4.219 1.00 85.19 77 PHE A O 1
ATOM 647 N N . LYS A 1 78 ? 0.494 5.059 3.264 1.00 85.44 78 LYS A N 1
ATOM 648 C CA . LYS A 1 78 ? 1.012 5.542 1.973 1.00 85.44 78 LYS A CA 1
ATOM 649 C C . LYS A 1 78 ? 1.891 6.785 2.125 1.00 85.44 78 LYS A C 1
ATOM 651 O O . LYS A 1 78 ? 2.905 6.905 1.440 1.00 85.44 78 LYS A O 1
ATOM 656 N N . HIS A 1 79 ? 1.529 7.695 3.027 1.00 83.81 79 HIS A N 1
ATOM 657 C CA . HIS A 1 79 ? 2.335 8.878 3.318 1.00 83.81 79 HIS A CA 1
ATOM 658 C C . HIS A 1 79 ? 3.656 8.523 4.018 1.00 83.81 79 HIS A C 1
ATOM 660 O O . HIS A 1 79 ? 4.717 8.942 3.563 1.00 83.81 79 HIS A O 1
ATOM 666 N N . LYS A 1 80 ? 3.610 7.710 5.080 1.00 80.94 80 LYS A N 1
ATOM 667 C CA . LYS A 1 80 ? 4.787 7.345 5.889 1.00 80.94 80 LYS A CA 1
ATOM 668 C C . LYS A 1 80 ? 5.785 6.443 5.153 1.00 80.94 80 LYS A C 1
ATOM 670 O O . LYS A 1 80 ? 6.958 6.426 5.503 1.00 80.94 80 LYS A O 1
ATOM 675 N N . MET A 1 81 ? 5.356 5.710 4.127 1.00 76.19 81 MET A N 1
ATOM 676 C CA . MET A 1 81 ? 6.244 4.882 3.293 1.00 76.19 81 MET A CA 1
ATOM 677 C C . MET A 1 81 ? 7.046 5.658 2.251 1.00 76.19 81 MET A C 1
ATOM 679 O O . MET A 1 81 ? 7.917 5.080 1.596 1.00 76.19 81 MET A O 1
ATOM 683 N N . ARG A 1 82 ? 6.748 6.943 2.067 1.00 74.81 82 ARG A N 1
ATOM 684 C CA . ARG A 1 82 ? 7.423 7.802 1.104 1.00 74.81 82 ARG A CA 1
ATOM 685 C C . ARG A 1 82 ? 8.521 8.572 1.833 1.00 74.81 82 ARG A C 1
ATOM 687 O O . 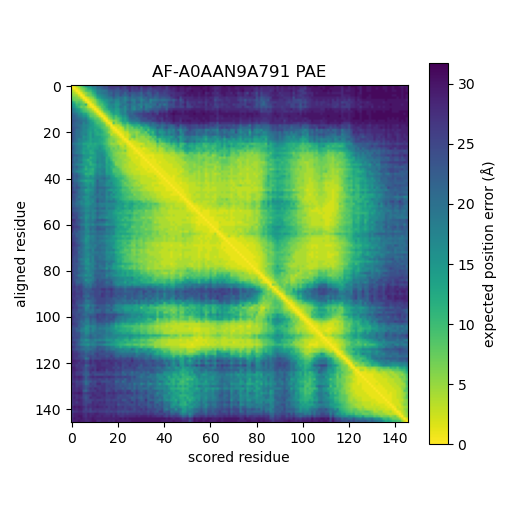ARG A 1 82 ? 8.227 9.480 2.603 1.00 74.81 82 ARG A O 1
ATOM 694 N N . ASN A 1 83 ? 9.777 8.217 1.581 1.00 72.06 83 ASN A N 1
ATOM 695 C CA . ASN A 1 83 ? 10.928 8.889 2.179 1.00 72.06 83 ASN A CA 1
ATOM 696 C C . ASN A 1 83 ? 11.677 9.711 1.122 1.00 72.06 83 ASN A C 1
ATOM 698 O O . ASN A 1 83 ? 11.719 9.348 -0.053 1.00 72.06 83 ASN A O 1
ATOM 702 N N . ILE A 1 84 ? 12.259 10.834 1.531 1.00 72.50 84 ILE A N 1
ATOM 703 C CA . ILE A 1 84 ? 13.165 11.601 0.678 1.00 72.50 84 ILE A CA 1
ATOM 704 C C . ILE A 1 84 ? 14.511 10.893 0.732 1.00 72.50 84 ILE A C 1
ATOM 706 O O . ILE A 1 84 ? 15.199 10.911 1.751 1.00 72.50 84 ILE A O 1
ATOM 710 N N . THR A 1 85 ? 14.882 10.254 -0.368 1.00 67.69 85 THR A N 1
ATOM 711 C CA . THR A 1 85 ? 16.184 9.604 -0.496 1.00 67.69 85 THR A CA 1
ATOM 712 C C . THR A 1 85 ? 17.045 10.407 -1.451 1.00 67.69 85 THR A C 1
ATOM 714 O O . THR A 1 85 ? 16.580 10.844 -2.505 1.00 67.69 85 THR A O 1
ATOM 717 N N . TRP A 1 86 ? 18.317 10.579 -1.109 1.00 69.62 86 TRP A N 1
ATOM 718 C CA . TRP A 1 86 ? 19.280 11.140 -2.045 1.00 69.62 86 TRP A CA 1
ATOM 719 C C . TRP A 1 86 ? 19.557 10.110 -3.143 1.00 69.62 86 TRP A C 1
ATOM 721 O O . TRP A 1 86 ? 20.114 9.044 -2.882 1.00 69.62 86 TRP A O 1
ATOM 731 N N . THR A 1 87 ? 19.117 10.402 -4.363 1.00 65.81 87 THR A N 1
ATOM 732 C CA . THR A 1 87 ? 19.280 9.512 -5.515 1.00 65.81 87 THR A CA 1
ATOM 733 C C . THR A 1 87 ? 20.607 9.796 -6.211 1.00 65.81 87 THR A C 1
ATOM 735 O O . THR A 1 87 ? 21.458 8.909 -6.283 1.00 65.81 87 THR A O 1
ATOM 738 N N . LYS A 1 88 ? 20.790 11.020 -6.737 1.00 61.84 88 LYS A N 1
ATOM 739 C CA . LYS A 1 88 ? 22.000 11.489 -7.443 1.00 61.84 88 LYS A CA 1
ATOM 740 C C . LYS A 1 88 ? 22.060 13.026 -7.453 1.00 61.84 88 LYS A C 1
ATOM 742 O O . LYS A 1 88 ? 21.087 13.658 -7.848 1.00 61.84 88 LYS A O 1
ATOM 747 N N . GLY A 1 89 ? 23.208 13.623 -7.116 1.00 63.00 89 GLY A N 1
ATOM 748 C CA . GLY A 1 89 ? 23.458 15.067 -7.280 1.00 63.00 89 GLY A CA 1
ATOM 749 C C . GLY A 1 89 ? 24.570 15.613 -6.376 1.00 63.00 89 GLY A C 1
ATOM 750 O O . GLY A 1 89 ? 24.816 15.083 -5.304 1.00 63.00 89 GLY A O 1
ATOM 751 N N . THR A 1 90 ? 25.250 16.690 -6.771 1.00 61.59 90 THR A N 1
ATOM 752 C CA . THR A 1 90 ? 26.380 17.277 -6.012 1.00 61.59 90 THR A CA 1
ATOM 753 C C . THR A 1 90 ? 25.966 17.917 -4.680 1.00 61.59 90 THR A C 1
ATOM 755 O O . THR A 1 90 ? 26.811 18.173 -3.828 1.00 61.59 90 THR A O 1
ATOM 758 N N . SER A 1 91 ? 24.669 18.185 -4.497 1.00 64.06 91 SER A N 1
ATOM 759 C CA . SER A 1 91 ? 24.097 18.767 -3.284 1.00 64.06 91 SER A CA 1
ATOM 760 C C . SER A 1 91 ? 23.385 17.689 -2.468 1.00 64.06 91 SER A C 1
ATOM 762 O O . SER A 1 91 ? 22.412 17.097 -2.930 1.00 64.06 91 SER A O 1
ATOM 764 N N . GLY A 1 92 ? 23.843 17.452 -1.236 1.00 63.97 92 GLY A N 1
ATOM 765 C CA . GLY A 1 92 ? 23.218 16.509 -0.296 1.00 63.97 92 GLY A CA 1
ATOM 766 C C . GLY A 1 92 ? 21.831 16.933 0.208 1.00 63.97 92 GLY A C 1
ATOM 767 O O . GLY A 1 92 ? 21.202 16.185 0.946 1.00 63.97 92 GLY A O 1
ATOM 768 N N . LEU A 1 93 ? 21.352 18.120 -0.184 1.00 67.31 93 LEU A N 1
ATOM 769 C CA . LEU A 1 93 ? 20.030 18.652 0.170 1.00 67.31 93 LEU A CA 1
ATOM 770 C C . LEU A 1 93 ? 18.961 18.387 -0.902 1.00 67.31 93 LEU A C 1
ATOM 772 O O . LEU A 1 93 ? 17.797 18.722 -0.698 1.00 67.31 93 LEU A O 1
ATOM 776 N N . GLN A 1 94 ? 19.339 17.819 -2.048 1.00 62.41 94 GLN A N 1
ATOM 777 C CA . GLN A 1 94 ? 18.420 17.519 -3.141 1.00 62.41 94 GLN A CA 1
ATOM 778 C C . GLN A 1 94 ? 18.119 16.019 -3.122 1.00 62.41 94 GLN A C 1
ATOM 780 O O . GLN A 1 94 ? 19.016 15.197 -3.297 1.00 62.41 94 GLN A O 1
ATOM 785 N N . GLY A 1 95 ? 16.868 15.660 -2.849 1.00 67.19 95 GLY A N 1
ATOM 786 C CA . GLY A 1 95 ? 16.418 14.274 -2.813 1.00 67.19 95 GLY A CA 1
ATOM 787 C C . GLY A 1 95 ? 15.081 14.132 -3.516 1.00 67.19 95 GLY A C 1
ATOM 788 O O . GLY A 1 95 ? 14.231 15.020 -3.430 1.00 67.19 95 GLY A O 1
ATOM 789 N N . ASP A 1 96 ? 14.903 13.010 -4.202 1.00 70.38 96 ASP A N 1
ATOM 790 C CA . ASP A 1 96 ? 13.607 12.633 -4.740 1.00 70.38 96 ASP A CA 1
ATOM 791 C C . ASP A 1 96 ? 12.868 11.817 -3.693 1.00 70.38 96 ASP A C 1
ATOM 793 O O . ASP A 1 96 ? 13.451 11.032 -2.937 1.00 70.38 96 ASP A O 1
ATOM 797 N N . PHE A 1 97 ? 11.551 11.968 -3.665 1.00 69.12 97 PHE A N 1
ATOM 798 C CA . PHE A 1 97 ? 10.755 11.039 -2.896 1.00 69.12 97 PHE A CA 1
ATOM 799 C C . PHE A 1 97 ? 10.809 9.659 -3.546 1.00 69.12 97 PHE A C 1
ATOM 801 O O . PHE A 1 97 ? 10.314 9.476 -4.659 1.00 69.12 97 PHE A O 1
ATOM 808 N N . GLN A 1 98 ? 11.337 8.691 -2.815 1.00 67.44 98 GLN A N 1
ATOM 809 C CA . GLN A 1 98 ? 11.282 7.287 -3.172 1.00 67.44 98 GLN A CA 1
ATOM 810 C C . GLN A 1 98 ? 10.424 6.553 -2.150 1.00 67.44 98 GLN A C 1
ATOM 812 O O . GLN A 1 98 ? 10.396 6.870 -0.959 1.00 67.44 98 GLN A O 1
ATOM 817 N N . SER A 1 99 ? 9.682 5.568 -2.637 1.00 69.12 99 SER A N 1
ATOM 818 C CA . SER A 1 99 ? 9.034 4.606 -1.756 1.00 69.12 99 SER A CA 1
ATOM 819 C C . SER A 1 99 ? 9.987 3.430 -1.595 1.00 69.12 99 SER A C 1
ATOM 821 O O . SER A 1 99 ? 10.323 2.769 -2.569 1.00 69.12 99 SER A O 1
ATOM 823 N N . ASP A 1 100 ? 10.442 3.177 -0.370 1.00 66.06 100 ASP A N 1
ATOM 824 C CA . ASP A 1 100 ? 11.306 2.023 -0.055 1.00 66.06 100 ASP A CA 1
ATOM 825 C C . ASP A 1 100 ? 10.494 0.726 0.119 1.00 66.06 100 ASP A C 1
ATOM 827 O O . ASP A 1 100 ? 10.962 -0.314 0.571 1.00 66.06 100 ASP A O 1
ATOM 831 N N . SER A 1 101 ? 9.200 0.791 -0.170 1.00 68.31 101 SER A N 1
ATOM 832 C CA . SER A 1 101 ? 8.301 -0.318 0.086 1.00 68.31 101 SER A CA 1
ATOM 833 C C . SER A 1 101 ? 8.182 -1.206 -1.133 1.00 68.31 101 SER A C 1
ATOM 835 O O . SER A 1 101 ? 7.891 -0.723 -2.221 1.00 68.31 101 SER A O 1
ATOM 837 N N . GLU A 1 102 ? 8.314 -2.513 -0.912 1.00 69.94 102 GLU A N 1
ATOM 838 C CA . GLU A 1 102 ? 8.111 -3.561 -1.926 1.00 69.94 102 GLU A CA 1
ATOM 839 C C . GLU A 1 102 ? 6.670 -3.619 -2.465 1.00 69.94 102 GLU A C 1
ATOM 841 O O . GLU A 1 102 ? 6.383 -4.341 -3.407 1.00 69.94 102 GLU A O 1
ATOM 846 N N . VAL A 1 103 ? 5.743 -2.885 -1.848 1.00 76.88 103 VAL A N 1
ATOM 847 C CA . VAL A 1 103 ? 4.314 -2.959 -2.131 1.00 76.88 103 VAL A CA 1
ATOM 848 C C . VAL A 1 103 ? 3.771 -1.548 -2.337 1.00 76.88 103 VAL A C 1
ATOM 850 O O . VAL A 1 103 ? 3.919 -0.700 -1.454 1.00 76.88 103 VAL A O 1
ATOM 853 N N . ASP A 1 104 ? 3.126 -1.315 -3.479 1.00 83.94 104 ASP A N 1
ATOM 854 C CA . ASP A 1 104 ? 2.312 -0.131 -3.773 1.00 83.94 104 ASP A CA 1
ATOM 855 C C . ASP A 1 104 ? 0.854 -0.560 -3.939 1.00 83.94 104 ASP A C 1
ATOM 857 O O . ASP A 1 104 ? 0.547 -1.717 -4.220 1.00 83.94 104 ASP A O 1
ATOM 861 N N . PHE A 1 105 ? -0.075 0.359 -3.719 1.00 87.19 105 PHE A N 1
ATOM 862 C CA . PHE A 1 105 ? -1.492 0.064 -3.855 1.00 87.19 105 PHE A CA 1
ATOM 863 C C . PHE A 1 105 ? -2.299 1.285 -4.288 1.00 87.19 105 PHE A C 1
ATOM 865 O O . PHE A 1 105 ? -1.956 2.448 -4.021 1.00 87.19 105 PHE A O 1
ATOM 872 N N . PHE A 1 106 ? -3.429 1.000 -4.925 1.00 88.88 106 PHE A N 1
ATOM 873 C CA . PHE A 1 106 ? -4.461 1.968 -5.272 1.00 88.88 106 PHE A CA 1
ATOM 874 C C . PHE A 1 106 ? -5.845 1.440 -4.891 1.00 88.88 106 PHE A C 1
ATOM 876 O O . PHE A 1 106 ? -6.032 0.249 -4.659 1.00 88.88 106 PHE A O 1
ATOM 883 N N . ILE A 1 107 ? -6.814 2.346 -4.784 1.00 89.75 107 ILE A N 1
ATOM 884 C CA . ILE A 1 107 ? -8.177 2.033 -4.350 1.00 89.75 107 ILE A CA 1
ATOM 885 C C . ILE A 1 107 ? -9.119 2.369 -5.512 1.00 89.75 107 ILE A C 1
ATOM 887 O O . ILE A 1 107 ? -9.186 3.533 -5.905 1.00 89.75 107 ILE A O 1
ATOM 891 N N . ASP A 1 108 ? -9.840 1.380 -6.046 1.00 89.56 108 ASP A N 1
ATOM 892 C CA . ASP A 1 108 ? -10.917 1.561 -7.037 1.00 89.56 108 ASP A CA 1
ATOM 893 C C . ASP A 1 108 ? -12.247 1.104 -6.436 1.00 89.56 108 ASP A C 1
ATOM 895 O O . ASP A 1 108 ? -12.360 -0.047 -6.036 1.00 89.56 108 ASP A O 1
ATOM 899 N N . ARG A 1 109 ? -13.254 1.990 -6.373 1.00 85.69 109 ARG A N 1
ATOM 900 C CA . ARG A 1 109 ? -14.648 1.679 -5.972 1.00 85.69 109 ARG A CA 1
ATOM 901 C C . ARG A 1 109 ? -14.767 0.634 -4.847 1.00 85.69 109 ARG A C 1
ATOM 903 O O . ARG A 1 109 ? -15.530 -0.319 -4.952 1.00 85.69 109 ARG A O 1
ATOM 910 N N . ASN A 1 110 ? -14.022 0.844 -3.762 1.00 86.88 110 ASN A N 1
ATOM 911 C CA . ASN A 1 110 ? -13.982 -0.015 -2.569 1.00 86.88 110 ASN A CA 1
ATOM 912 C C . ASN A 1 110 ? -13.151 -1.309 -2.646 1.00 86.88 110 ASN A C 1
ATOM 914 O O . ASN A 1 110 ? -13.171 -2.127 -1.725 1.00 86.88 110 ASN A O 1
ATOM 918 N N . MET A 1 111 ? -12.364 -1.475 -3.700 1.00 90.88 111 MET A N 1
ATOM 919 C CA . MET A 1 111 ? -11.393 -2.545 -3.869 1.00 90.88 111 MET A CA 1
ATOM 920 C C . MET A 1 111 ? -9.974 -1.987 -3.807 1.00 90.88 111 MET A C 1
ATOM 922 O O . MET A 1 111 ? -9.632 -1.011 -4.474 1.00 90.88 111 MET A O 1
ATOM 926 N N . ILE A 1 112 ? -9.141 -2.612 -2.983 1.00 90.38 112 ILE A N 1
ATOM 927 C CA . ILE A 1 112 ? -7.720 -2.301 -2.880 1.00 90.38 112 ILE A CA 1
ATOM 928 C C . ILE A 1 112 ? -7.004 -3.186 -3.887 1.00 90.38 112 ILE A C 1
ATOM 930 O O . ILE A 1 112 ? -7.119 -4.410 -3.827 1.00 90.38 112 ILE A O 1
ATOM 934 N N . HIS A 1 113 ? -6.273 -2.563 -4.797 1.00 90.06 113 HIS A N 1
ATOM 935 C CA . HIS A 1 113 ? -5.400 -3.226 -5.748 1.00 90.06 113 HIS A CA 1
ATOM 936 C C . HIS A 1 113 ? -3.966 -3.056 -5.281 1.00 90.06 113 HIS A C 1
ATOM 938 O O . HIS A 1 113 ? -3.485 -1.930 -5.153 1.00 90.06 113 HIS A O 1
ATOM 944 N N . ILE A 1 114 ? -3.306 -4.175 -5.020 1.00 89.06 114 ILE A N 1
ATOM 945 C CA . ILE A 1 114 ? -1.936 -4.234 -4.544 1.00 89.06 114 ILE A CA 1
ATOM 946 C C . ILE A 1 114 ? -1.036 -4.607 -5.725 1.00 89.06 114 ILE A C 1
ATOM 948 O O . ILE A 1 114 ? -1.251 -5.618 -6.394 1.00 89.06 114 ILE A O 1
ATOM 952 N N . ALA A 1 115 ? -0.032 -3.776 -5.981 1.00 83.00 115 ALA A N 1
ATOM 953 C CA . ALA A 1 115 ? 0.995 -3.983 -6.987 1.00 83.00 115 ALA A CA 1
ATOM 954 C C . ALA A 1 115 ? 2.359 -4.172 -6.311 1.00 83.00 115 ALA A C 1
ATOM 956 O O . ALA A 1 115 ? 2.724 -3.448 -5.384 1.00 83.00 115 ALA A O 1
ATOM 957 N N . ASP A 1 116 ? 3.128 -5.143 -6.797 1.00 75.94 116 ASP A N 1
ATOM 958 C CA . ASP A 1 116 ? 4.526 -5.296 -6.403 1.00 75.94 116 ASP A CA 1
ATOM 959 C C . ASP A 1 116 ? 5.358 -4.193 -7.081 1.00 75.94 116 ASP A C 1
ATOM 961 O O . ASP A 1 116 ? 5.284 -4.007 -8.301 1.00 75.94 116 ASP A O 1
ATOM 965 N N . THR A 1 117 ? 6.123 -3.430 -6.298 1.00 69.50 117 THR A N 1
ATOM 966 C CA . THR A 1 117 ? 7.024 -2.389 -6.825 1.00 69.50 117 THR A CA 1
ATOM 967 C C . THR A 1 117 ? 8.368 -2.964 -7.245 1.00 69.50 117 THR A C 1
ATOM 969 O O . THR A 1 117 ? 9.088 -2.333 -8.031 1.00 69.50 117 THR A O 1
ATOM 972 N N . LYS A 1 118 ? 8.721 -4.173 -6.781 1.00 65.31 118 LYS A N 1
ATOM 973 C CA . LYS A 1 118 ? 9.858 -4.897 -7.338 1.00 65.31 118 LYS A CA 1
ATOM 974 C C . LYS A 1 118 ? 9.482 -5.330 -8.740 1.00 65.31 118 LYS A C 1
ATOM 976 O O . LYS A 1 118 ? 8.776 -6.308 -8.964 1.00 65.31 118 LYS A O 1
ATOM 981 N N . VAL A 1 119 ? 10.043 -4.616 -9.711 1.00 59.09 119 VAL A N 1
ATOM 982 C CA . VAL A 1 119 ? 10.114 -5.094 -11.086 1.00 59.09 119 VAL A CA 1
ATOM 983 C C . VAL A 1 119 ? 10.825 -6.442 -11.031 1.00 59.09 119 VAL A C 1
ATOM 985 O O . VAL A 1 119 ? 12.038 -6.494 -10.804 1.00 59.09 119 VAL A O 1
ATOM 988 N N . ALA A 1 120 ? 10.069 -7.534 -11.189 1.00 57.62 120 ALA A N 1
ATOM 989 C CA . ALA A 1 120 ? 10.639 -8.860 -11.350 1.00 57.62 120 ALA A CA 1
ATOM 990 C C . ALA A 1 120 ? 11.762 -8.747 -12.383 1.00 57.62 120 ALA A C 1
ATOM 992 O O . ALA A 1 120 ? 11.577 -8.120 -13.433 1.00 57.62 120 ALA A O 1
ATOM 993 N N . GLN A 1 121 ? 12.940 -9.279 -12.039 1.00 59.94 121 GLN A N 1
ATOM 994 C CA . GLN A 1 121 ? 14.123 -9.266 -12.894 1.00 59.94 121 GLN A CA 1
ATOM 995 C C . GLN A 1 121 ? 13.667 -9.552 -14.321 1.00 59.94 121 GLN A C 1
ATOM 997 O O . GLN A 1 121 ? 12.957 -10.533 -14.518 1.00 59.94 121 GLN A O 1
ATOM 1002 N N . ARG A 1 122 ? 13.950 -8.643 -15.266 1.00 65.62 122 ARG A N 1
ATOM 1003 C CA . ARG A 1 122 ? 13.367 -8.647 -16.617 1.00 65.62 122 ARG A CA 1
ATOM 1004 C C . ARG A 1 122 ? 13.760 -9.918 -17.379 1.00 65.62 122 ARG A C 1
ATOM 1006 O O . ARG A 1 122 ? 14.613 -9.882 -18.262 1.00 65.62 122 ARG A O 1
ATOM 1013 N N . TYR A 1 123 ? 13.130 -11.044 -17.057 1.00 63.09 123 TYR A N 1
ATOM 1014 C CA . TYR A 1 123 ? 13.299 -12.310 -17.752 1.00 63.09 123 TYR A CA 1
ATOM 1015 C C . TYR A 1 123 ? 12.988 -12.100 -19.231 1.00 63.09 123 TYR A C 1
ATOM 1017 O O . TYR A 1 123 ? 13.699 -12.633 -20.069 1.00 63.09 123 TYR A O 1
ATOM 1025 N N . GLY A 1 124 ? 12.021 -11.228 -19.547 1.00 74.00 124 GLY A N 1
ATOM 1026 C CA . GLY A 1 124 ? 11.744 -10.770 -20.907 1.00 74.00 124 GLY A CA 1
ATOM 1027 C C . GLY A 1 124 ? 12.995 -10.275 -21.638 1.00 74.00 124 GLY A C 1
ATOM 1028 O O . GLY A 1 124 ? 13.323 -10.814 -22.686 1.00 74.00 124 GLY A O 1
ATOM 1029 N N . ASP A 1 125 ? 13.758 -9.340 -21.066 1.00 79.12 125 ASP A N 1
ATOM 1030 C CA . ASP A 1 125 ? 14.977 -8.817 -21.705 1.00 79.12 125 ASP A CA 1
ATOM 1031 C C . ASP A 1 125 ? 16.061 -9.897 -21.850 1.00 79.12 125 ASP A C 1
ATOM 1033 O O . ASP A 1 125 ? 16.799 -9.912 -22.837 1.00 79.12 125 ASP A O 1
ATOM 1037 N N . PHE A 1 126 ? 16.162 -10.816 -20.886 1.00 82.81 126 PHE A N 1
ATOM 1038 C CA . PHE A 1 126 ? 17.084 -11.950 -20.970 1.00 82.81 126 PHE A CA 1
ATOM 1039 C C . PHE A 1 126 ? 16.690 -12.921 -22.094 1.00 82.81 126 PHE A C 1
ATOM 1041 O O . PHE A 1 126 ? 17.534 -13.279 -22.917 1.00 82.81 126 PHE A O 1
ATOM 1048 N N . PHE A 1 127 ? 15.411 -13.295 -22.178 1.00 85.69 127 PHE A N 1
ATOM 1049 C CA . PHE A 1 127 ? 14.878 -14.164 -23.227 1.00 85.69 127 PHE A CA 1
ATOM 1050 C C . PHE A 1 127 ? 14.980 -13.513 -24.603 1.00 85.69 127 PHE A C 1
ATOM 1052 O O . PHE A 1 127 ? 15.448 -14.166 -25.529 1.00 85.69 127 PHE A O 1
ATOM 1059 N N . ILE A 1 128 ? 14.649 -12.226 -24.739 1.00 89.00 128 ILE A N 1
ATOM 1060 C CA . ILE A 1 128 ? 14.789 -11.478 -25.997 1.00 89.00 128 ILE A CA 1
ATOM 1061 C C . ILE A 1 128 ? 16.245 -11.519 -26.472 1.00 89.00 128 ILE A C 1
ATOM 1063 O O . ILE A 1 128 ? 16.516 -11.886 -27.615 1.00 89.00 128 ILE A O 1
ATOM 1067 N N . ARG A 1 129 ? 17.211 -11.240 -25.587 1.00 90.19 129 ARG A N 1
ATOM 1068 C CA . ARG A 1 129 ? 18.642 -11.325 -25.933 1.00 90.19 129 ARG A CA 1
ATOM 1069 C C . ARG A 1 129 ? 19.055 -12.736 -26.341 1.00 90.19 129 ARG A C 1
ATOM 1071 O O . ARG A 1 129 ? 19.851 -12.887 -27.266 1.00 90.19 129 ARG A O 1
ATOM 1078 N N . GLN A 1 130 ? 18.546 -13.759 -25.661 1.00 90.06 130 GLN A N 1
ATOM 1079 C CA . GLN A 1 130 ? 18.897 -15.143 -25.961 1.00 90.06 130 GLN A CA 1
ATOM 1080 C C . GLN A 1 130 ? 18.279 -15.625 -27.281 1.00 90.06 130 GLN A C 1
ATOM 1082 O O . GLN A 1 130 ? 18.956 -16.313 -28.040 1.00 90.06 130 GLN A O 1
ATOM 1087 N N . ILE A 1 131 ? 17.047 -15.213 -27.591 1.00 93.69 131 ILE A N 1
ATOM 1088 C CA . ILE A 1 131 ? 16.384 -15.467 -28.878 1.00 93.69 131 ILE A CA 1
ATOM 1089 C C . ILE A 1 131 ? 17.179 -14.814 -30.009 1.00 93.69 131 ILE A C 1
ATOM 1091 O O . ILE A 1 131 ? 17.510 -15.484 -30.982 1.00 93.69 131 ILE A O 1
ATOM 1095 N N . HIS A 1 132 ? 17.578 -13.548 -29.851 1.00 94.56 132 HIS A N 1
ATOM 1096 C CA . HIS A 1 132 ? 18.383 -12.847 -30.856 1.00 94.56 132 HIS A CA 1
ATOM 1097 C C . HIS A 1 132 ? 19.715 -13.564 -31.128 1.00 94.56 132 HIS A C 1
ATOM 1099 O O . HIS A 1 132 ? 20.081 -13.767 -32.286 1.00 94.56 132 HIS A O 1
ATOM 1105 N N . LYS A 1 133 ? 20.412 -14.012 -30.073 1.00 94.25 133 LYS A N 1
ATOM 1106 C CA . LYS A 1 133 ? 21.639 -14.816 -30.206 1.00 94.25 133 LYS A CA 1
ATOM 1107 C C . LYS A 1 133 ? 21.385 -16.147 -30.916 1.00 94.25 133 LYS A C 1
ATOM 1109 O O . LYS A 1 133 ? 22.190 -16.560 -31.745 1.00 94.25 133 LYS A O 1
ATOM 1114 N N . LEU A 1 134 ? 20.279 -16.823 -30.602 1.00 94.31 134 LEU A N 1
ATOM 1115 C CA . LEU A 1 134 ? 19.919 -18.094 -31.228 1.00 94.31 134 LEU A CA 1
ATOM 1116 C C . LEU A 1 134 ? 19.640 -17.921 -32.729 1.00 94.31 134 LEU A C 1
ATOM 1118 O O . LEU A 1 134 ? 20.114 -18.719 -33.535 1.00 94.31 134 LEU A O 1
ATOM 1122 N N . GLU A 1 135 ? 18.920 -16.870 -33.123 1.00 93.44 135 GLU A N 1
ATOM 1123 C CA . GLU A 1 135 ? 18.678 -16.567 -34.538 1.00 93.44 135 GLU A CA 1
ATOM 1124 C C . GLU A 1 135 ? 19.969 -16.246 -35.294 1.00 93.44 135 GLU A C 1
ATOM 1126 O O . GLU A 1 135 ? 20.119 -16.616 -36.458 1.00 93.44 135 GLU A O 1
ATOM 1131 N N . GLU A 1 136 ? 20.902 -15.539 -34.660 1.00 93.00 136 GLU A N 1
ATOM 1132 C CA . GLU A 1 136 ? 22.210 -15.242 -35.239 1.00 93.00 136 GLU A CA 1
ATOM 1133 C C . GLU A 1 136 ? 23.011 -16.525 -35.496 1.00 93.00 136 GLU A C 1
ATOM 1135 O O . GLU A 1 136 ? 23.495 -16.729 -36.611 1.00 93.00 136 GLU A O 1
ATOM 1140 N N . VAL A 1 137 ? 23.055 -17.437 -34.520 1.00 92.12 137 VAL A N 1
ATOM 1141 C CA . VAL A 1 137 ? 23.681 -18.762 -34.672 1.00 92.12 137 VAL A CA 1
ATOM 1142 C C . VAL A 1 137 ? 22.974 -19.604 -35.737 1.00 92.12 137 VAL A C 1
ATOM 1144 O O . VAL A 1 137 ? 23.626 -20.268 -36.539 1.00 92.12 137 VAL A O 1
ATOM 1147 N N . ASN A 1 138 ? 21.644 -19.571 -35.805 1.00 90.25 138 ASN A N 1
ATOM 1148 C CA . ASN A 1 138 ? 20.910 -20.309 -36.831 1.00 90.25 138 ASN A CA 1
ATOM 1149 C C . ASN A 1 138 ? 21.210 -19.761 -38.238 1.00 90.25 138 ASN A C 1
ATOM 1151 O O . ASN A 1 138 ? 21.416 -20.526 -39.182 1.00 90.25 138 ASN A O 1
ATOM 1155 N N . ARG A 1 139 ? 21.315 -18.433 -38.384 1.00 89.88 139 ARG A N 1
ATOM 1156 C CA . ARG A 1 139 ? 21.722 -17.783 -39.639 1.00 89.88 139 ARG A CA 1
ATOM 1157 C C . ARG A 1 139 ? 23.143 -18.165 -40.052 1.00 89.88 139 ARG A C 1
ATOM 1159 O O . ARG A 1 139 ? 23.373 -18.370 -41.241 1.00 89.88 139 ARG A O 1
ATOM 1166 N N . THR A 1 140 ? 24.093 -18.262 -39.122 1.00 88.38 140 THR A N 1
ATOM 1167 C CA . THR A 1 140 ? 25.464 -18.693 -39.447 1.00 88.38 140 THR A CA 1
ATOM 1168 C C . THR A 1 140 ? 25.526 -20.180 -39.782 1.00 88.38 140 THR A C 1
ATOM 1170 O O . THR A 1 140 ? 26.137 -20.537 -40.784 1.00 88.38 140 THR A O 1
ATOM 1173 N N . LEU A 1 141 ? 24.822 -21.040 -39.044 1.00 84.31 141 LEU A N 1
ATOM 1174 C CA . LEU A 1 141 ? 24.743 -22.475 -39.332 1.00 84.31 141 LEU A CA 1
ATOM 1175 C C . LEU A 1 141 ? 24.117 -22.755 -40.708 1.00 84.31 141 LEU A C 1
ATOM 1177 O O . LEU A 1 141 ? 24.602 -23.606 -41.450 1.00 84.31 141 LEU A O 1
ATOM 1181 N N . SER A 1 142 ? 23.085 -21.994 -41.080 1.00 81.25 142 SER A N 1
ATOM 1182 C CA . SER A 1 142 ? 22.444 -22.080 -42.401 1.00 81.25 142 SER A CA 1
ATOM 1183 C C . SER A 1 142 ? 23.392 -21.709 -43.546 1.00 81.25 142 SER A C 1
ATOM 1185 O O . SER A 1 142 ? 23.232 -22.211 -44.650 1.00 81.25 142 SER A O 1
ATOM 1187 N N . LYS A 1 143 ? 24.387 -20.848 -43.291 1.00 80.62 143 LYS A N 1
ATOM 1188 C CA . LYS A 1 143 ? 25.428 -20.472 -44.265 1.00 80.62 143 LYS A CA 1
ATOM 1189 C C . LYS A 1 143 ? 26.569 -21.492 -44.352 1.00 80.62 143 LYS A C 1
ATOM 1191 O O . LYS A 1 143 ? 27.298 -21.482 -45.334 1.00 80.62 143 LYS A O 1
ATOM 1196 N N . VAL A 1 144 ? 26.749 -22.324 -43.322 1.00 77.12 144 VAL A N 1
ATOM 1197 C CA . VAL A 1 144 ? 27.829 -23.326 -43.224 1.00 77.12 144 VAL A CA 1
ATOM 1198 C C . VAL A 1 144 ? 27.385 -24.708 -43.718 1.00 77.12 144 VAL A C 1
ATOM 1200 O O . VAL A 1 144 ? 28.233 -25.540 -44.032 1.00 77.12 144 VAL A O 1
ATOM 1203 N N . LYS A 1 145 ? 26.077 -24.966 -43.839 1.00 53.88 145 LYS A N 1
ATOM 1204 C CA . LYS A 1 145 ? 25.571 -26.168 -44.514 1.00 53.88 145 LYS A CA 1
ATOM 1205 C C . LYS A 1 145 ? 25.866 -26.104 -46.021 1.00 53.88 145 LYS A C 1
ATOM 1207 O O . LYS A 1 145 ? 25.121 -25.473 -46.768 1.00 53.88 145 LYS A O 1
ATOM 1212 N N . VAL A 1 146 ? 26.963 -26.757 -46.410 1.00 51.59 146 VAL A N 1
ATOM 1213 C CA . VAL A 1 146 ? 27.218 -27.338 -47.742 1.00 51.59 146 VAL A CA 1
ATOM 1214 C C . VAL A 1 146 ? 26.483 -28.670 -47.843 1.00 51.59 146 VAL A C 1
ATOM 1216 O O . VAL A 1 146 ? 26.463 -29.393 -46.819 1.00 51.59 146 VAL A O 1
#

Mean predicted aligned error: 14.51 Å

pLDDT: mean 76.15, std 14.87, range [34.94, 94.56]

Organism: Halocaridina rubra (NCBI:txid373956)

Foldseek 3Di:
DDDDDPPDDDDDDDDPDVVVVVVVVVVVVVVVVVVVLVVVLVVVLVVLVVDQKDFLVVVCVVVVHDSVVSVVNVVVSVVVQWDFDQDDDPDPVDGDTDRPHQWDWDADPRMIGIDGPPPDDPVVVVVVVVVVVVVVVVVVVVVVDD